Protein AF-A0A2V8QW57-F1 (afdb_monomer_lite)

Foldseek 3Di:
DLVVVLVVVCVVVVADCAAFEDEALGLVSSQVNLVVCVVVVGHDPAYEYEQYDPQQNLCQDLVHDDPVSNVVNVVVVVVLVVVLCVPDDPVVNVVQVVVVVVCPVVVVVVVVLVVVVVVCVVVVHDDDPVNPDVVVVSVVVSNPDDHDDRPDDYHYHHDPPVCPPVTHD

Structure (mmCIF, N/CA/C/O backbone):
data_AF-A0A2V8QW57-F1
#
_entry.id   AF-A0A2V8QW57-F1
#
loop_
_atom_site.group_PDB
_atom_site.id
_atom_site.type_symbol
_atom_site.label_atom_id
_atom_site.label_alt_id
_atom_site.label_comp_id
_atom_site.label_asym_id
_atom_site.label_entity_id
_atom_site.label_seq_id
_atom_site.pdbx_PDB_ins_code
_atom_site.Cartn_x
_atom_site.Cartn_y
_atom_site.Cartn_z
_atom_site.occupancy
_atom_site.B_iso_or_equiv
_atom_site.auth_seq_id
_atom_site.auth_comp_id
_atom_site.auth_asym_id
_atom_site.auth_atom_id
_atom_site.pdbx_PDB_model_num
ATOM 1 N N . MET A 1 1 ? -13.032 1.591 -0.810 1.00 86.69 1 MET A N 1
ATOM 2 C CA . MET A 1 1 ? -12.249 0.366 -0.534 1.00 86.69 1 MET A CA 1
ATOM 3 C C . MET A 1 1 ? -12.214 0.098 0.957 1.00 86.69 1 MET A C 1
ATOM 5 O O . MET A 1 1 ? -12.974 -0.757 1.368 1.00 86.69 1 MET A O 1
ATOM 9 N N . ALA A 1 2 ? -11.467 0.866 1.762 1.00 92.12 2 ALA A N 1
ATOM 10 C CA . ALA A 1 2 ? -11.378 0.655 3.214 1.00 92.12 2 ALA A CA 1
ATOM 11 C C . ALA A 1 2 ? -12.748 0.567 3.910 1.00 92.12 2 ALA A C 1
ATOM 13 O O . ALA A 1 2 ? -13.046 -0.458 4.498 1.00 92.12 2 ALA A O 1
ATOM 14 N N . THR A 1 3 ? -13.626 1.559 3.735 1.00 93.88 3 THR A N 1
ATOM 15 C CA . THR A 1 3 ? -14.985 1.555 4.318 1.00 93.88 3 THR A CA 1
ATOM 16 C C . THR A 1 3 ? -15.806 0.321 3.942 1.00 93.88 3 THR A C 1
ATOM 18 O O . THR A 1 3 ? -16.497 -0.239 4.780 1.00 93.88 3 THR A O 1
ATOM 21 N N . HIS A 1 4 ? -15.705 -0.128 2.687 1.00 93.56 4 HIS A N 1
ATOM 22 C CA . HIS A 1 4 ? -16.400 -1.333 2.238 1.00 93.56 4 HIS A CA 1
ATOM 23 C C . HIS A 1 4 ? -15.823 -2.577 2.920 1.00 93.56 4 HIS A C 1
ATOM 25 O O . HIS A 1 4 ? -16.577 -3.370 3.456 1.00 93.56 4 HIS A O 1
ATOM 31 N N . TYR A 1 5 ? -14.497 -2.704 2.993 1.00 94.44 5 TYR A N 1
ATOM 32 C CA . TYR A 1 5 ? -13.856 -3.823 3.686 1.00 94.44 5 TYR A CA 1
ATOM 33 C C . TYR A 1 5 ? -14.109 -3.823 5.194 1.00 94.44 5 TYR A C 1
ATOM 35 O O . TYR A 1 5 ? -14.240 -4.890 5.773 1.00 94.44 5 TYR A O 1
ATOM 43 N N . ILE A 1 6 ? -14.214 -2.655 5.832 1.00 96.25 6 ILE A N 1
ATOM 44 C CA . ILE A 1 6 ? -14.618 -2.558 7.239 1.00 96.25 6 ILE A CA 1
ATOM 45 C C . ILE A 1 6 ? -16.030 -3.104 7.424 1.00 96.25 6 ILE A C 1
ATOM 47 O O . ILE A 1 6 ? -16.243 -3.830 8.382 1.00 96.25 6 ILE A O 1
ATOM 51 N N . ALA A 1 7 ? -16.974 -2.781 6.533 1.00 96.00 7 ALA A N 1
ATOM 52 C CA . ALA A 1 7 ? -18.332 -3.318 6.621 1.00 96.00 7 ALA A CA 1
ATOM 53 C C . ALA A 1 7 ? -18.321 -4.854 6.570 1.00 96.00 7 ALA A C 1
ATOM 55 O O . ALA A 1 7 ? -18.799 -5.489 7.500 1.00 96.00 7 ALA A O 1
ATOM 56 N N . GLU A 1 8 ? -17.643 -5.437 5.576 1.00 96.00 8 GLU A N 1
ATOM 57 C CA . GLU A 1 8 ? -17.521 -6.898 5.441 1.00 96.00 8 GLU A CA 1
ATOM 58 C C . GLU A 1 8 ? -16.836 -7.551 6.657 1.00 96.00 8 GLU A C 1
ATOM 60 O O . GLU A 1 8 ? -17.242 -8.613 7.120 1.00 96.00 8 GLU A O 1
ATOM 65 N N . VAL A 1 9 ? -15.787 -6.921 7.201 1.00 95.44 9 VAL A N 1
ATOM 66 C CA . VAL A 1 9 ? -15.110 -7.416 8.411 1.00 95.44 9 VAL A CA 1
ATOM 67 C C . VAL A 1 9 ? -16.043 -7.346 9.616 1.00 95.44 9 VAL A C 1
ATOM 69 O O . VAL A 1 9 ? -16.066 -8.280 10.411 1.00 95.44 9 VAL A O 1
ATOM 72 N N . ARG A 1 10 ? -16.823 -6.270 9.750 1.00 95.50 10 ARG A N 1
ATOM 73 C CA . ARG A 1 10 ? -17.731 -6.056 10.883 1.00 95.50 10 ARG A CA 1
ATOM 74 C C . ARG A 1 10 ? -18.970 -6.936 10.852 1.00 95.50 10 ARG A C 1
ATOM 76 O O . ARG A 1 10 ? -19.498 -7.239 11.917 1.00 95.50 10 ARG A O 1
ATOM 83 N N . ASP A 1 11 ? -19.379 -7.398 9.677 1.00 96.81 11 ASP A N 1
ATOM 84 C CA . ASP A 1 11 ? -20.431 -8.408 9.550 1.00 96.81 11 ASP A CA 1
ATOM 85 C C . ASP A 1 11 ? -20.013 -9.749 10.184 1.00 96.81 11 ASP A C 1
ATOM 87 O O . ASP A 1 11 ? -20.859 -10.494 10.676 1.00 96.81 11 ASP A O 1
ATOM 91 N N . LEU A 1 12 ? -18.708 -10.046 10.219 1.00 95.88 12 LEU A N 1
ATOM 92 C CA . LEU A 1 12 ? -18.151 -11.259 10.833 1.00 95.88 12 LEU A CA 1
ATOM 93 C C . LEU A 1 12 ? -17.635 -11.028 12.260 1.00 95.88 12 LEU A C 1
ATOM 95 O O . LEU A 1 12 ? -17.794 -11.887 13.125 1.00 95.88 12 LEU A O 1
ATOM 99 N N . GLN A 1 13 ? -17.007 -9.880 12.504 1.00 95.69 13 GLN A N 1
ATOM 100 C CA . GLN A 1 13 ? -16.456 -9.471 13.791 1.00 95.69 13 GLN A CA 1
ATOM 101 C C . GLN A 1 13 ? -16.907 -8.031 14.095 1.00 95.69 13 GLN A C 1
ATOM 103 O O . GLN A 1 13 ? -16.222 -7.084 13.709 1.00 95.69 13 GLN A O 1
ATOM 108 N N . PRO A 1 14 ? -18.049 -7.844 14.783 1.00 95.19 14 PRO A N 1
ATOM 109 C CA . PRO A 1 14 ? -18.642 -6.518 14.992 1.00 95.19 14 PRO A CA 1
ATOM 110 C C . PRO A 1 14 ? -17.794 -5.548 15.823 1.00 95.19 14 PRO A C 1
ATOM 112 O O . PRO A 1 14 ? -17.885 -4.329 15.615 1.00 95.19 14 PRO A O 1
ATOM 115 N N . GLU A 1 15 ? -16.990 -6.088 16.748 1.00 95.81 15 GLU A N 1
ATOM 116 C CA . GLU A 1 15 ? -16.154 -5.346 17.696 1.00 95.81 15 GLU A CA 1
ATOM 117 C C . GLU A 1 15 ? -14.695 -5.828 17.709 1.00 95.81 15 GLU A C 1
ATOM 119 O O . GLU A 1 15 ? -14.384 -6.979 17.392 1.00 95.81 15 GLU A O 1
ATOM 124 N N . GLY A 1 16 ? -13.785 -4.918 18.063 1.00 92.25 16 GLY A N 1
ATOM 125 C CA . GLY A 1 16 ? -12.351 -5.194 18.162 1.00 92.25 16 GLY A CA 1
ATOM 126 C C . GLY A 1 16 ? -11.955 -6.124 19.328 1.00 92.25 16 GLY A C 1
ATOM 127 O O . GLY A 1 16 ? -12.812 -6.612 20.061 1.00 92.25 16 GLY A O 1
ATOM 128 N N . PRO A 1 17 ? -10.645 -6.365 19.519 1.00 95.69 17 PRO A N 1
ATOM 129 C CA . PRO A 1 17 ? -9.535 -5.778 18.773 1.00 95.69 17 PRO A CA 1
ATOM 130 C C . PRO A 1 17 ? -9.401 -6.345 17.353 1.00 95.69 17 PRO A C 1
ATOM 132 O O . PRO A 1 17 ? -9.430 -7.556 17.135 1.00 95.69 17 PRO A O 1
ATOM 135 N N . TYR A 1 18 ? -9.208 -5.462 16.373 1.00 96.75 18 TYR A N 1
ATOM 136 C CA . TYR A 1 18 ? -8.969 -5.858 14.985 1.00 96.75 18 TYR A CA 1
ATOM 137 C C . TYR A 1 18 ? -7.482 -6.111 14.732 1.00 96.75 18 TYR A C 1
ATOM 139 O O . TYR A 1 18 ? -6.631 -5.279 15.059 1.00 96.75 18 TYR A O 1
ATOM 147 N N . LEU A 1 19 ? -7.173 -7.241 14.097 1.00 96.12 19 LEU A N 1
ATOM 148 C CA . LEU A 1 19 ? -5.841 -7.560 13.588 1.00 96.12 19 LEU A CA 1
ATOM 149 C C . LEU A 1 19 ? -5.878 -7.433 12.067 1.00 96.12 19 LEU A C 1
ATOM 151 O O . LEU A 1 19 ? -6.444 -8.276 11.374 1.00 96.12 19 LEU A O 1
ATOM 155 N N . ILE A 1 20 ? -5.306 -6.356 11.543 1.00 95.81 20 ILE A N 1
ATOM 156 C CA . ILE A 1 20 ? -5.372 -6.030 10.121 1.00 95.81 20 ILE A CA 1
ATOM 157 C C . ILE A 1 20 ? -3.980 -5.852 9.542 1.00 95.81 20 ILE A C 1
ATOM 159 O O . ILE A 1 20 ? -3.035 -5.415 10.195 1.00 95.81 20 ILE A O 1
ATOM 163 N N . GLY A 1 21 ? -3.841 -6.196 8.272 1.00 94.81 21 GLY A N 1
ATOM 164 C CA . GLY A 1 21 ? -2.574 -6.062 7.589 1.00 94.81 21 GLY A CA 1
ATOM 165 C C . GLY A 1 21 ? -2.733 -6.102 6.089 1.00 94.81 21 GLY A C 1
ATOM 166 O O . GLY A 1 21 ? -3.778 -6.468 5.550 1.00 94.81 21 GLY A O 1
ATOM 167 N N . GLY A 1 22 ? -1.678 -5.699 5.400 1.00 92.44 22 GLY A N 1
ATOM 168 C CA . GLY A 1 22 ? -1.690 -5.680 3.952 1.00 92.44 22 GLY A CA 1
ATOM 169 C C . GLY A 1 22 ? -0.300 -5.590 3.362 1.00 92.44 22 GLY A C 1
ATOM 170 O O . GLY A 1 22 ? 0.628 -5.045 3.960 1.00 92.44 22 GLY A O 1
ATOM 171 N N . ARG A 1 23 ? -0.177 -6.130 2.148 1.00 90.50 23 ARG A N 1
ATOM 172 C CA . ARG A 1 23 ? 1.049 -6.081 1.359 1.00 90.50 23 ARG A CA 1
ATOM 173 C C . ARG A 1 23 ? 0.963 -5.020 0.274 1.00 90.50 23 ARG A C 1
ATOM 175 O O . ARG A 1 23 ? -0.066 -4.914 -0.397 1.00 90.50 23 ARG A O 1
ATOM 182 N N . SER A 1 24 ? 2.052 -4.286 0.044 1.00 86.44 24 SER A N 1
ATOM 183 C CA . SER A 1 24 ? 2.155 -3.314 -1.053 1.00 86.44 24 SER A CA 1
ATOM 184 C C . SER A 1 24 ? 0.995 -2.298 -1.026 1.00 86.44 24 SER A C 1
ATOM 186 O O . SER A 1 24 ? 0.782 -1.648 -0.007 1.00 86.44 24 SER A O 1
ATOM 188 N N . SER A 1 25 ? 0.188 -2.163 -2.088 1.00 85.06 25 SER A N 1
ATOM 189 C CA . SER A 1 25 ? -1.000 -1.289 -2.077 1.00 85.06 25 SER A CA 1
ATOM 190 C C . SER A 1 25 ? -2.056 -1.699 -1.045 1.00 85.06 25 SER A C 1
ATOM 192 O O . SER A 1 25 ? -2.794 -0.850 -0.550 1.00 85.06 25 SER A O 1
ATOM 194 N N . GLY A 1 26 ? -2.133 -2.991 -0.714 1.00 88.81 26 GLY A N 1
ATOM 195 C CA . GLY A 1 26 ? -3.031 -3.499 0.320 1.00 88.81 26 GLY A CA 1
ATOM 196 C C . GLY A 1 26 ? -2.681 -2.965 1.707 1.00 88.81 26 GLY A C 1
ATOM 197 O O . GLY A 1 26 ? -3.584 -2.730 2.500 1.00 88.81 26 GLY A O 1
ATOM 198 N N . GLY A 1 27 ? -1.404 -2.687 1.984 1.00 91.75 27 GLY A N 1
ATOM 199 C CA . GLY A 1 27 ? -0.995 -2.096 3.259 1.00 91.75 27 GLY A CA 1
ATOM 200 C C . GLY A 1 27 ? -1.503 -0.668 3.438 1.00 91.75 27 GLY A C 1
ATOM 201 O O . GLY A 1 27 ? -1.923 -0.301 4.527 1.00 91.75 27 GLY A O 1
ATOM 202 N N . THR A 1 28 ? -1.577 0.128 2.364 1.00 91.38 28 THR A N 1
ATOM 203 C CA . THR A 1 28 ? -2.207 1.457 2.440 1.00 91.38 28 THR A CA 1
ATOM 204 C C . THR A 1 28 ? -3.709 1.365 2.710 1.00 91.38 28 THR A C 1
ATOM 206 O O . THR A 1 28 ? -4.254 2.194 3.432 1.00 91.38 28 THR A O 1
ATOM 209 N N . ILE A 1 29 ? -4.379 0.349 2.157 1.00 91.69 29 ILE A N 1
ATOM 210 C CA . ILE A 1 29 ? -5.796 0.100 2.440 1.00 91.69 29 ILE A CA 1
ATOM 211 C C . ILE A 1 29 ? -5.974 -0.325 3.902 1.00 91.69 29 ILE A C 1
ATOM 213 O O . ILE A 1 29 ? -6.833 0.232 4.574 1.00 91.69 29 ILE A O 1
ATOM 217 N N . ALA A 1 30 ? -5.141 -1.242 4.405 1.00 94.50 30 ALA A N 1
ATOM 218 C CA . ALA A 1 30 ? -5.153 -1.666 5.806 1.00 94.50 30 ALA A CA 1
ATOM 219 C C . ALA A 1 30 ? -4.877 -0.498 6.767 1.00 94.50 30 ALA A C 1
ATOM 221 O O . ALA A 1 30 ? -5.533 -0.382 7.795 1.00 94.50 30 ALA A O 1
ATOM 222 N N . PHE A 1 31 ? -3.970 0.412 6.406 1.00 94.38 31 PHE A N 1
ATOM 223 C CA . PHE A 1 31 ? -3.718 1.631 7.171 1.00 94.38 31 PHE A CA 1
ATOM 224 C C . PHE A 1 31 ? -4.961 2.529 7.253 1.00 94.38 31 PHE A C 1
ATOM 226 O O . PHE A 1 31 ? -5.350 2.939 8.340 1.00 94.38 31 PHE A O 1
ATOM 233 N N . GLU A 1 32 ? -5.627 2.799 6.126 1.00 94.38 32 GLU A N 1
ATOM 234 C CA . GLU A 1 32 ? -6.871 3.584 6.137 1.00 94.38 32 GLU A CA 1
ATOM 235 C C . GLU A 1 32 ? -7.993 2.865 6.905 1.00 94.38 32 GLU A C 1
ATOM 237 O O . GLU A 1 32 ? -8.785 3.515 7.584 1.00 94.38 32 GLU A O 1
ATOM 242 N N . MET A 1 33 ? -8.045 1.529 6.857 1.00 95.94 33 MET A N 1
ATOM 243 C CA . MET A 1 33 ? -8.969 0.760 7.693 1.00 95.94 33 MET A CA 1
ATOM 244 C C . MET A 1 33 ? -8.689 0.973 9.182 1.00 95.94 33 MET A C 1
ATOM 246 O O . MET A 1 33 ? -9.627 1.214 9.936 1.00 95.94 33 MET A O 1
ATOM 250 N N . ALA A 1 34 ? -7.418 0.952 9.591 1.00 96.56 34 ALA A N 1
ATOM 251 C CA . ALA A 1 34 ? -7.011 1.219 10.968 1.00 96.56 34 ALA A CA 1
ATOM 252 C C . ALA A 1 34 ? -7.442 2.620 11.426 1.00 96.56 34 ALA A C 1
ATOM 254 O O . ALA A 1 34 ? -8.035 2.757 12.494 1.00 96.56 34 ALA A O 1
ATOM 255 N N . CYS A 1 35 ? -7.217 3.645 10.594 1.00 95.44 35 CYS A N 1
ATOM 256 C CA . CYS A 1 35 ? -7.657 5.014 10.868 1.00 95.44 35 CYS A CA 1
A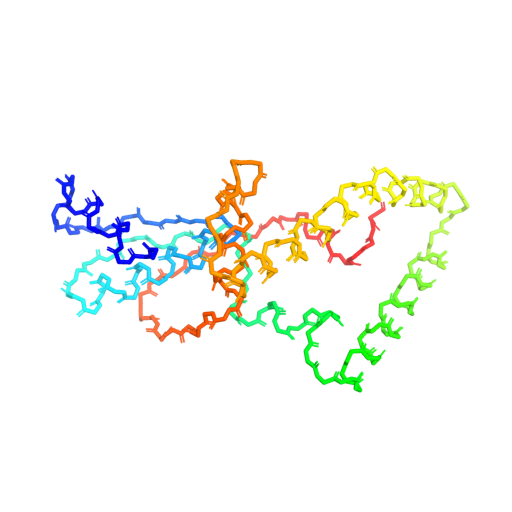TOM 257 C C . CYS A 1 35 ? -9.171 5.097 11.085 1.00 95.44 35 CYS A C 1
ATOM 259 O O . CYS A 1 35 ? -9.617 5.664 12.080 1.00 95.44 35 CYS A O 1
ATOM 261 N N . GLN A 1 36 ? -9.963 4.522 10.175 1.00 96.00 36 GLN A N 1
ATOM 262 C CA . GLN A 1 36 ? -11.425 4.568 10.260 1.00 96.00 36 GLN A CA 1
ATOM 263 C C . GLN A 1 36 ? -11.965 3.783 11.463 1.00 96.00 36 GLN A C 1
ATOM 265 O O . GLN A 1 36 ? -12.876 4.260 12.135 1.00 96.00 36 GLN A O 1
ATOM 270 N N . LEU A 1 37 ? -11.397 2.610 11.764 1.00 95.75 37 LEU A N 1
ATOM 271 C CA . LEU A 1 37 ? -11.774 1.809 12.931 1.00 95.75 37 LEU A CA 1
ATOM 272 C C . LEU A 1 37 ? -11.466 2.553 14.235 1.00 95.75 37 LEU A C 1
ATOM 274 O O . LEU A 1 37 ? -12.351 2.695 15.077 1.00 95.75 37 LEU A O 1
ATOM 278 N N . SER A 1 38 ? -10.261 3.109 14.376 1.00 94.94 38 SER A N 1
ATOM 279 C CA . SER A 1 38 ? -9.901 3.889 15.564 1.00 94.94 38 SER A CA 1
ATOM 280 C C . SER A 1 38 ? -10.726 5.169 15.704 1.00 94.94 38 SER A C 1
ATOM 282 O O . SER A 1 38 ? -11.142 5.499 16.812 1.00 94.94 38 SER A O 1
ATOM 284 N N . ALA A 1 39 ? -11.043 5.859 14.603 1.00 94.44 39 ALA A N 1
ATOM 285 C CA . ALA A 1 39 ? -11.949 7.011 14.624 1.00 94.44 39 ALA A CA 1
ATOM 286 C C . ALA A 1 39 ? -13.381 6.633 15.049 1.00 94.44 39 ALA A C 1
ATOM 288 O O . ALA A 1 39 ? -14.083 7.447 15.641 1.00 94.44 39 ALA A O 1
ATOM 289 N N . ALA A 1 40 ? -13.799 5.392 14.788 1.00 93.88 40 ALA A N 1
ATOM 290 C CA . ALA A 1 40 ? -15.067 4.827 15.245 1.00 93.88 40 ALA A CA 1
ATOM 291 C C . ALA A 1 40 ? -15.006 4.252 16.678 1.00 93.88 40 ALA A C 1
ATOM 293 O O . ALA A 1 40 ? -15.923 3.541 17.090 1.00 93.88 40 ALA A O 1
ATOM 294 N N . GLY A 1 41 ? -13.933 4.522 17.430 1.00 94.31 41 GLY A N 1
ATOM 295 C CA . GLY A 1 41 ? -13.758 4.058 18.809 1.00 94.31 41 GLY A CA 1
ATOM 296 C C . GLY A 1 41 ? -13.417 2.573 18.939 1.00 94.31 41 GLY A C 1
ATOM 297 O O . GLY A 1 41 ? -13.498 2.026 20.033 1.00 94.31 41 GLY A O 1
ATOM 298 N N . GLN A 1 42 ? -13.055 1.907 17.842 1.00 95.81 42 GLN A N 1
ATOM 299 C CA . GLN A 1 42 ? -12.691 0.497 17.854 1.00 95.81 42 GLN A CA 1
ATOM 300 C C . GLN A 1 42 ? -11.198 0.297 18.122 1.00 95.81 42 GLN A C 1
ATOM 302 O O . GLN A 1 42 ? -10.346 1.027 17.604 1.00 95.81 42 GLN A O 1
ATOM 307 N N . GLU A 1 43 ? -10.874 -0.750 18.878 1.00 95.56 43 GLU A N 1
ATOM 308 C CA . GLU A 1 43 ? -9.492 -1.144 19.131 1.00 95.56 43 GLU A CA 1
ATOM 309 C C . GLU A 1 43 ? -8.888 -1.860 17.914 1.00 95.56 43 GLU A C 1
ATOM 311 O O . GLU A 1 43 ? -9.490 -2.765 17.335 1.00 95.56 43 GLU A O 1
ATOM 316 N N . VAL A 1 44 ? -7.668 -1.479 17.536 1.00 97.00 44 VAL A N 1
ATOM 317 C CA . VAL A 1 44 ? -6.866 -2.170 16.519 1.00 97.00 44 VAL A CA 1
ATOM 318 C C . VAL A 1 44 ? -5.647 -2.748 17.228 1.00 97.00 44 VAL A C 1
ATOM 320 O O . VAL A 1 44 ? -4.701 -2.025 17.534 1.00 97.00 44 VAL A O 1
ATOM 323 N N . GLY A 1 45 ? -5.688 -4.050 17.513 1.00 95.06 45 GLY A N 1
ATOM 324 C CA . GLY A 1 45 ? -4.636 -4.741 18.263 1.00 95.06 45 GLY A CA 1
ATOM 325 C C . GLY A 1 45 ? -3.348 -4.933 17.458 1.00 95.06 45 GLY A C 1
ATOM 326 O O . GLY A 1 45 ? -2.263 -5.013 18.030 1.00 95.06 45 GLY A O 1
ATOM 327 N N . LEU A 1 46 ? -3.446 -4.980 16.125 1.00 96.19 46 LEU A N 1
ATOM 328 C CA . LEU A 1 46 ? -2.290 -5.060 15.236 1.00 96.19 46 LEU A CA 1
ATOM 329 C C . LEU A 1 46 ? -2.596 -4.426 13.882 1.00 96.19 46 LEU A C 1
ATOM 331 O O . LEU A 1 46 ? -3.564 -4.800 13.220 1.00 96.19 46 LEU A O 1
ATOM 335 N N . LEU A 1 47 ? -1.698 -3.548 13.437 1.00 97.19 47 LEU A N 1
ATOM 336 C CA . LEU A 1 47 ? -1.596 -3.118 12.048 1.00 97.19 47 LEU A CA 1
ATOM 337 C C . LEU A 1 47 ? -0.251 -3.574 11.465 1.00 97.19 47 LEU A C 1
ATOM 339 O O . LEU A 1 47 ? 0.794 -3.011 11.793 1.00 97.19 47 LEU A O 1
ATOM 343 N N . ALA A 1 48 ? -0.275 -4.578 10.585 1.00 96.44 48 ALA A N 1
ATOM 344 C CA . ALA A 1 48 ? 0.916 -5.126 9.931 1.00 96.44 48 ALA A CA 1
ATOM 345 C C . ALA A 1 48 ? 1.061 -4.628 8.481 1.00 96.44 48 ALA A C 1
ATOM 347 O O . ALA A 1 48 ? 0.260 -4.953 7.599 1.00 96.44 48 ALA A O 1
ATOM 348 N N . LEU A 1 49 ? 2.120 -3.867 8.210 1.00 94.81 49 LEU A N 1
ATOM 349 C CA . LEU A 1 49 ? 2.456 -3.360 6.882 1.00 94.81 49 LEU A CA 1
ATOM 350 C C . LEU A 1 49 ? 3.587 -4.190 6.278 1.00 94.81 49 LEU A C 1
ATOM 352 O O . LEU A 1 49 ? 4.718 -4.147 6.752 1.00 94.81 49 LEU A O 1
ATOM 356 N N . LEU A 1 50 ? 3.285 -4.935 5.216 1.00 92.31 50 LEU A N 1
ATOM 357 C CA . LEU A 1 50 ? 4.230 -5.840 4.559 1.00 92.31 50 LEU A CA 1
ATOM 358 C C . LEU A 1 50 ? 4.742 -5.194 3.269 1.00 92.31 50 LEU A C 1
ATOM 360 O O . LEU A 1 50 ? 3.984 -5.063 2.306 1.00 92.31 50 LEU A O 1
ATOM 364 N N . ASP A 1 51 ? 6.002 -4.762 3.241 1.00 87.56 51 ASP A N 1
ATOM 365 C CA . ASP A 1 51 ? 6.641 -4.138 2.069 1.00 87.56 51 ASP A CA 1
ATOM 366 C C . ASP A 1 51 ? 5.744 -3.057 1.425 1.00 87.56 51 ASP A C 1
ATOM 368 O O . ASP A 1 51 ? 5.459 -3.024 0.224 1.00 87.56 51 ASP A O 1
ATOM 372 N N . THR A 1 52 ? 5.150 -2.239 2.295 1.00 85.94 52 THR A N 1
ATOM 373 C CA . THR A 1 52 ? 4.141 -1.247 1.927 1.00 85.94 52 THR A CA 1
ATOM 374 C C . THR A 1 52 ? 4.821 0.072 1.623 1.00 85.94 52 THR A C 1
ATOM 376 O O . THR A 1 52 ? 5.611 0.579 2.416 1.00 85.94 52 THR A O 1
ATOM 379 N N . TYR A 1 53 ? 4.487 0.658 0.476 1.00 79.12 53 TYR A N 1
ATOM 380 C CA . TYR A 1 53 ? 5.038 1.950 0.104 1.00 79.12 53 TYR A CA 1
ATOM 381 C C . TYR A 1 53 ? 4.554 3.046 1.062 1.00 79.12 53 TYR A C 1
ATOM 383 O O . TYR A 1 53 ? 3.353 3.107 1.349 1.00 79.12 53 TYR A O 1
ATOM 391 N N . PRO A 1 54 ? 5.438 3.963 1.499 1.00 73.12 54 PRO A N 1
ATOM 392 C CA . PRO A 1 54 ? 5.009 5.115 2.271 1.00 73.12 54 PRO A CA 1
ATOM 393 C C . PRO A 1 54 ? 4.026 5.954 1.455 1.00 73.12 54 PRO A C 1
ATOM 395 O O . PRO A 1 54 ? 4.110 6.053 0.222 1.00 73.12 54 PRO A O 1
ATOM 398 N N . ALA A 1 55 ? 3.079 6.575 2.148 1.00 68.00 55 ALA A N 1
ATOM 399 C CA . ALA A 1 55 ? 2.094 7.426 1.511 1.00 68.00 55 ALA A CA 1
ATOM 400 C C . ALA A 1 55 ? 2.781 8.541 0.699 1.00 68.00 55 ALA A C 1
ATOM 402 O O . ALA A 1 55 ? 3.722 9.189 1.149 1.00 68.00 55 ALA A O 1
ATOM 403 N N . GLY A 1 56 ? 2.347 8.729 -0.550 1.00 64.31 56 GLY A N 1
ATOM 404 C CA . GLY A 1 56 ? 2.991 9.659 -1.481 1.00 64.31 56 GLY A CA 1
ATOM 405 C C . GLY A 1 56 ? 4.189 9.099 -2.261 1.00 64.31 56 GLY A C 1
ATOM 406 O O . GLY A 1 56 ? 4.635 9.770 -3.193 1.00 64.31 56 GLY A O 1
ATOM 407 N N . TYR A 1 57 ? 4.650 7.864 -2.012 1.00 70.62 57 TYR A N 1
ATOM 408 C CA . TYR A 1 57 ? 5.704 7.203 -2.807 1.00 70.62 57 TYR A CA 1
ATOM 409 C C . TYR A 1 57 ? 5.441 7.284 -4.318 1.00 70.62 57 TYR A C 1
ATOM 411 O O . TYR A 1 57 ? 6.315 7.632 -5.113 1.00 70.62 57 TYR A O 1
ATOM 419 N N . PHE A 1 58 ? 4.194 7.063 -4.738 1.00 68.31 58 PHE A N 1
ATOM 420 C CA . PHE A 1 58 ? 3.826 7.128 -6.151 1.00 68.31 58 PHE A CA 1
ATOM 421 C C . PHE A 1 58 ? 3.967 8.533 -6.771 1.00 68.31 58 PHE A C 1
ATOM 423 O O . PHE A 1 58 ? 4.158 8.650 -7.989 1.00 68.31 58 PHE A O 1
ATOM 430 N N . LYS A 1 59 ? 3.931 9.602 -5.963 1.00 67.25 59 LYS A N 1
ATOM 431 C CA . LYS A 1 59 ? 4.195 10.988 -6.398 1.00 67.25 59 LYS A CA 1
ATOM 432 C C . LYS A 1 59 ? 5.690 11.232 -6.648 1.00 67.25 59 LYS A C 1
ATOM 434 O O . LYS A 1 59 ? 6.040 12.139 -7.408 1.00 67.25 59 LYS A O 1
ATOM 439 N N . LEU A 1 60 ? 6.567 10.399 -6.083 1.00 66.50 60 LEU A N 1
ATOM 440 C CA . LEU A 1 60 ? 8.024 10.461 -6.252 1.00 66.50 60 LEU A CA 1
ATOM 441 C C . LEU A 1 60 ? 8.528 9.707 -7.493 1.00 66.50 60 LEU A C 1
ATOM 443 O O . LEU A 1 60 ? 9.669 9.899 -7.910 1.00 66.50 60 LEU A O 1
ATOM 447 N N . LEU A 1 61 ? 7.681 8.898 -8.138 1.00 69.06 61 LEU A N 1
ATOM 448 C CA . LEU A 1 61 ? 8.067 8.151 -9.336 1.00 69.06 61 LEU A CA 1
ATOM 449 C C . LEU A 1 61 ? 8.437 9.082 -10.516 1.00 69.06 61 LEU A C 1
ATOM 451 O O . LEU A 1 61 ? 7.850 10.158 -10.671 1.00 69.06 61 LEU A O 1
ATOM 455 N N . PRO A 1 62 ? 9.347 8.664 -11.425 1.00 60.88 62 PRO A N 1
ATOM 456 C CA . PRO A 1 62 ? 9.812 9.495 -12.548 1.00 60.88 62 PRO A CA 1
ATOM 457 C C . PRO A 1 62 ? 8.714 9.927 -13.532 1.00 60.88 62 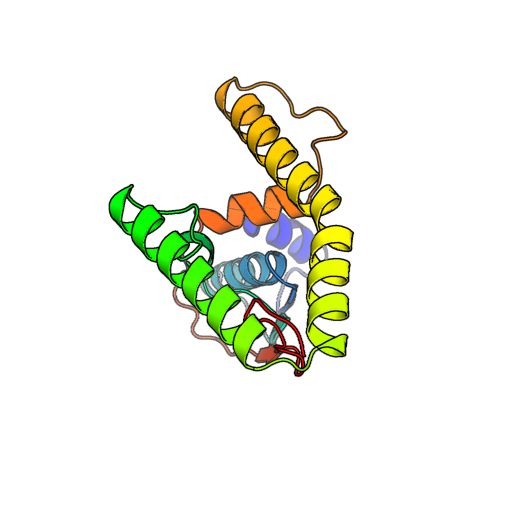PRO A C 1
ATOM 459 O O . PRO A 1 62 ? 8.889 10.867 -14.302 1.00 60.88 62 PRO A O 1
ATOM 462 N N . GLY A 1 63 ? 7.581 9.219 -13.542 1.00 65.56 63 GLY A N 1
ATOM 463 C CA . GLY A 1 63 ? 6.428 9.539 -14.386 1.00 65.56 63 GLY A CA 1
ATOM 464 C C . GLY A 1 63 ? 5.462 10.570 -13.794 1.00 65.56 63 GLY A C 1
ATOM 465 O O . GLY A 1 63 ? 4.517 10.942 -14.485 1.00 65.56 63 GLY A O 1
ATOM 466 N N . SER A 1 64 ? 5.679 10.997 -12.551 1.00 65.06 64 SER A N 1
ATOM 467 C CA . SER A 1 64 ? 4.797 11.882 -11.781 1.00 65.06 64 SER A CA 1
ATOM 468 C C . SER A 1 64 ? 5.412 13.287 -11.657 1.00 65.06 64 SER A C 1
ATOM 470 O O . SER A 1 64 ? 6.634 13.422 -11.708 1.00 65.06 64 SER A O 1
ATOM 472 N N . GLY A 1 65 ? 4.587 14.323 -11.473 1.00 71.56 65 GLY A N 1
ATOM 473 C CA . GLY A 1 65 ? 5.040 15.711 -11.281 1.00 71.56 65 GLY A CA 1
ATOM 474 C C . GLY A 1 65 ? 5.126 16.557 -12.560 1.00 71.56 65 GLY A C 1
ATOM 475 O O . GLY A 1 65 ? 4.692 16.136 -13.637 1.00 71.56 65 GLY A O 1
ATOM 476 N N . THR A 1 66 ? 5.669 17.770 -12.431 1.00 81.25 66 THR A N 1
ATOM 477 C CA . THR A 1 66 ? 5.824 18.734 -13.538 1.00 81.25 66 THR A CA 1
ATOM 478 C C . THR A 1 66 ? 6.832 18.247 -14.583 1.00 81.25 66 THR A C 1
ATOM 480 O O . THR A 1 66 ? 7.620 17.333 -14.335 1.00 81.25 66 THR A O 1
ATOM 483 N N . LEU A 1 67 ? 6.837 18.854 -15.775 1.00 82.38 67 LEU A N 1
ATOM 484 C CA . LEU A 1 67 ? 7.742 18.452 -16.860 1.00 82.38 67 LEU A CA 1
ATOM 485 C C . LEU A 1 67 ? 9.225 18.511 -16.436 1.00 82.38 67 LEU A C 1
ATOM 487 O O . LEU A 1 67 ? 9.971 17.570 -16.703 1.00 82.38 67 LEU A O 1
ATOM 491 N N . GLY A 1 68 ? 9.616 19.554 -15.693 1.00 83.00 68 GLY A N 1
ATOM 492 C CA . GLY A 1 68 ? 10.965 19.695 -15.134 1.00 83.00 68 GLY A CA 1
ATOM 493 C C . GLY A 1 68 ? 11.298 18.634 -14.079 1.00 83.00 68 GLY A C 1
ATOM 494 O O . GLY A 1 68 ? 12.359 18.013 -14.141 1.00 83.00 68 GLY A O 1
ATOM 495 N N . GLN A 1 69 ? 10.365 18.337 -13.163 1.00 79.31 69 GLN A N 1
ATOM 496 C CA . GLN A 1 69 ? 10.535 17.265 -12.169 1.00 79.31 69 GLN A CA 1
ATOM 497 C C . GLN A 1 69 ? 10.700 15.894 -12.838 1.00 79.31 69 GLN A C 1
ATOM 499 O O . GLN A 1 69 ? 11.538 15.091 -12.425 1.00 79.31 69 GLN A O 1
ATOM 504 N N . ARG A 1 70 ? 9.936 15.633 -13.904 1.00 81.25 70 ARG A N 1
ATOM 505 C CA . ARG A 1 70 ? 10.048 14.405 -14.699 1.00 81.25 70 ARG A CA 1
ATOM 506 C C . ARG A 1 70 ? 11.418 14.314 -15.369 1.00 81.25 70 ARG A C 1
ATOM 508 O O . ARG A 1 70 ? 12.081 13.292 -15.215 1.00 81.25 70 ARG A O 1
ATOM 515 N N . ALA A 1 71 ? 11.862 15.365 -16.059 1.00 83.31 71 ALA A N 1
ATOM 516 C CA . ALA A 1 71 ? 13.164 15.388 -16.728 1.00 83.31 71 ALA A CA 1
ATOM 517 C C . ALA A 1 71 ? 14.319 15.108 -15.749 1.00 83.31 71 ALA A C 1
ATOM 519 O O . ALA A 1 71 ? 15.120 14.205 -15.990 1.00 83.31 71 ALA A O 1
ATOM 520 N N . SER A 1 72 ? 14.334 15.789 -14.598 1.00 82.75 72 SER A N 1
ATOM 521 C CA . SER A 1 72 ? 15.332 15.583 -13.538 1.00 82.75 72 SER A CA 1
ATOM 522 C C . SER A 1 72 ? 15.357 14.134 -13.023 1.00 82.75 72 SER A C 1
ATOM 524 O O . SER A 1 72 ? 16.419 13.514 -12.941 1.00 82.75 72 SER A O 1
ATOM 526 N N . ARG A 1 73 ? 14.189 13.534 -12.753 1.00 81.62 73 ARG A N 1
ATOM 527 C CA . ARG A 1 73 ? 14.097 12.139 -12.281 1.00 81.62 73 ARG A CA 1
ATOM 528 C C . ARG A 1 73 ? 14.539 11.125 -13.336 1.00 81.62 73 ARG A C 1
ATOM 530 O O . ARG A 1 73 ? 15.148 10.115 -12.989 1.00 81.62 73 ARG A O 1
ATOM 537 N N . TYR A 1 74 ? 14.248 11.371 -14.615 1.00 80.75 74 TYR A N 1
ATOM 538 C CA . TYR A 1 74 ? 14.735 10.524 -15.708 1.00 80.75 74 TYR A CA 1
ATOM 539 C C . TYR A 1 74 ? 16.252 10.634 -15.889 1.00 80.75 74 TYR A C 1
ATOM 541 O O . TYR A 1 74 ? 16.898 9.604 -16.082 1.00 80.75 74 TYR A O 1
ATOM 549 N N . ALA A 1 75 ? 16.823 11.836 -15.768 1.00 84.06 75 ALA A N 1
ATOM 550 C CA . ALA A 1 75 ? 18.269 12.035 -15.797 1.00 84.06 75 ALA A CA 1
ATOM 551 C C . ALA A 1 75 ? 18.959 11.278 -14.650 1.00 84.06 75 ALA A C 1
ATOM 553 O O . ALA A 1 75 ? 19.872 10.495 -14.909 1.00 84.06 75 ALA A O 1
ATOM 554 N N . LYS A 1 76 ? 18.449 11.406 -13.414 1.00 81.69 76 LYS A N 1
ATOM 555 C CA . LYS A 1 76 ? 18.950 10.658 -12.246 1.00 81.69 76 LYS A CA 1
ATOM 556 C C . LYS A 1 76 ? 18.853 9.144 -12.444 1.00 81.69 76 LYS A C 1
ATOM 558 O O . LYS A 1 76 ? 19.778 8.408 -12.132 1.00 81.69 76 LYS A O 1
ATOM 563 N N . LYS A 1 77 ? 17.751 8.661 -13.023 1.00 80.88 77 LYS A N 1
ATOM 564 C CA . LYS A 1 77 ? 17.598 7.238 -13.348 1.00 80.88 77 LYS A CA 1
ATOM 565 C C . LYS A 1 77 ? 18.656 6.754 -14.345 1.00 80.88 77 LYS A C 1
ATOM 567 O O . LYS A 1 77 ? 19.157 5.641 -14.216 1.00 80.88 77 LYS A O 1
ATOM 572 N N . LEU A 1 78 ? 18.970 7.561 -15.358 1.00 82.31 78 LEU A N 1
ATOM 573 C CA . LEU A 1 78 ? 19.973 7.204 -16.357 1.00 82.31 78 LEU A CA 1
ATOM 574 C C . LEU A 1 78 ? 21.388 7.218 -15.765 1.00 82.31 78 LEU A C 1
ATOM 576 O O . LEU A 1 78 ? 22.165 6.313 -16.068 1.00 82.31 78 LEU A O 1
ATOM 580 N N . SER A 1 79 ? 21.707 8.193 -14.906 1.00 82.38 79 SER A N 1
ATOM 581 C CA . SER A 1 79 ? 22.994 8.229 -14.205 1.00 82.38 79 SER A CA 1
ATOM 582 C C . SER A 1 79 ? 23.157 7.030 -13.272 1.00 82.38 79 SER A C 1
ATOM 584 O O . SER A 1 79 ? 24.170 6.353 -13.373 1.00 82.38 79 SER A O 1
ATOM 586 N N . SER A 1 80 ? 22.133 6.667 -12.489 1.00 77.12 80 SER A N 1
ATOM 587 C CA . SER A 1 80 ? 22.174 5.465 -11.641 1.00 77.12 80 SER A CA 1
ATOM 588 C C . SER A 1 80 ? 22.435 4.193 -12.451 1.00 77.12 80 SER A C 1
ATOM 590 O O . SER A 1 80 ? 23.338 3.434 -12.126 1.00 77.12 80 SER A O 1
ATOM 592 N N . HIS A 1 81 ? 21.742 3.998 -13.580 1.00 77.19 81 HIS A N 1
ATOM 593 C CA . HIS A 1 81 ? 22.009 2.851 -14.458 1.00 77.19 81 HIS A CA 1
ATOM 594 C C . HIS A 1 81 ? 23.441 2.839 -15.011 1.00 77.19 81 HIS A C 1
ATOM 596 O O . HIS A 1 81 ? 24.031 1.773 -15.187 1.00 77.19 81 HIS A O 1
ATOM 602 N N . ARG A 1 82 ? 24.004 4.014 -15.310 1.00 79.81 82 ARG A N 1
ATOM 603 C CA . ARG A 1 82 ? 25.392 4.139 -15.765 1.00 79.81 82 ARG A CA 1
ATOM 604 C C . ARG A 1 82 ? 26.371 3.771 -14.653 1.00 79.81 82 ARG A C 1
ATOM 606 O O . ARG A 1 82 ? 27.343 3.076 -14.935 1.00 79.81 82 ARG A O 1
ATOM 613 N N . ASP A 1 83 ? 26.121 4.221 -13.431 1.00 78.12 83 ASP A N 1
ATOM 614 C CA . ASP A 1 83 ? 26.982 3.949 -12.281 1.00 78.12 83 ASP A CA 1
ATOM 615 C C . ASP A 1 83 ? 26.927 2.466 -11.895 1.00 78.12 83 ASP A C 1
ATOM 617 O O . ASP A 1 83 ? 27.973 1.838 -11.737 1.00 78.12 83 ASP A O 1
ATOM 621 N N . ASN A 1 84 ? 25.745 1.853 -11.935 1.00 72.06 84 ASN A N 1
ATOM 622 C CA . ASN A 1 84 ? 25.586 0.416 -11.712 1.00 72.06 84 ASN A CA 1
ATOM 623 C C . ASN A 1 84 ? 26.307 -0.414 -12.789 1.00 72.06 84 ASN A C 1
ATOM 625 O O . ASN A 1 84 ? 27.048 -1.342 -12.481 1.00 72.06 84 ASN A O 1
ATOM 629 N N . LEU A 1 85 ? 26.236 -0.022 -14.067 1.00 76.69 85 LEU A N 1
ATOM 630 C CA . LEU A 1 85 ? 27.013 -0.674 -15.134 1.00 76.69 85 LEU A CA 1
ATOM 631 C C . LEU A 1 85 ? 28.533 -0.469 -15.022 1.00 76.69 85 LEU A C 1
ATOM 633 O O . LEU A 1 85 ? 29.294 -1.234 -15.624 1.00 76.69 85 LEU A O 1
ATOM 637 N N . ARG A 1 86 ? 28.994 0.568 -14.316 1.00 78.31 86 ARG A N 1
ATOM 638 C CA . ARG A 1 86 ? 30.424 0.830 -14.087 1.00 78.31 86 ARG A CA 1
ATOM 639 C C . ARG A 1 86 ? 30.999 -0.039 -12.976 1.00 78.31 86 ARG A C 1
ATOM 641 O O . ARG A 1 86 ? 32.154 -0.429 -13.093 1.00 78.31 86 ARG A O 1
ATOM 648 N N . GLN A 1 87 ? 30.201 -0.360 -11.961 1.00 76.25 87 GLN A N 1
ATOM 649 C CA . GLN A 1 87 ? 30.620 -1.166 -10.811 1.00 76.25 87 GLN A CA 1
ATOM 650 C C . GLN A 1 87 ? 30.637 -2.680 -11.098 1.00 76.25 87 GLN A C 1
ATOM 652 O O . GLN A 1 87 ? 31.297 -3.437 -10.394 1.00 76.25 87 GLN A O 1
ATOM 657 N N . LEU A 1 88 ? 29.958 -3.136 -12.155 1.00 75.50 88 LEU A N 1
ATOM 658 C CA . LEU A 1 88 ? 29.861 -4.556 -12.504 1.00 75.50 88 LEU A CA 1
ATOM 659 C C . LEU A 1 88 ? 31.041 -5.050 -13.365 1.00 75.50 88 LEU A C 1
ATOM 661 O O . LEU A 1 88 ? 31.446 -4.401 -14.331 1.00 75.50 88 LEU A O 1
ATOM 665 N N . GLY A 1 89 ? 31.530 -6.265 -13.094 1.00 78.94 89 GLY A N 1
ATOM 666 C CA . GLY A 1 89 ? 32.458 -6.984 -13.979 1.00 78.94 89 GLY A CA 1
ATOM 667 C C . GLY A 1 89 ? 31.809 -7.417 -15.307 1.00 78.94 89 GLY A C 1
ATOM 668 O O . GLY A 1 89 ? 30.585 -7.472 -15.434 1.00 78.94 89 GLY A O 1
ATOM 669 N N . THR A 1 90 ? 32.609 -7.766 -16.319 1.00 75.19 90 THR A N 1
ATOM 670 C CA . THR A 1 90 ? 32.150 -8.020 -17.706 1.00 75.19 90 THR A CA 1
ATOM 671 C C . THR A 1 90 ? 31.052 -9.087 -17.812 1.00 75.19 90 THR A C 1
ATOM 673 O O . THR A 1 90 ? 30.079 -8.896 -18.538 1.00 75.19 90 THR A O 1
ATOM 676 N N . ARG A 1 91 ? 31.152 -10.182 -17.043 1.00 75.12 91 ARG A N 1
ATOM 677 C CA . ARG A 1 91 ? 30.121 -11.239 -16.992 1.00 75.12 91 ARG A CA 1
ATOM 678 C C . ARG A 1 91 ? 28.840 -10.788 -16.277 1.00 75.12 91 ARG A C 1
ATOM 680 O O . ARG A 1 91 ? 27.744 -11.133 -16.716 1.00 75.12 91 ARG A O 1
ATOM 687 N N . ALA A 1 92 ? 28.962 -9.972 -15.230 1.00 73.69 92 ALA A N 1
ATOM 688 C CA . ALA A 1 92 ? 27.821 -9.457 -14.476 1.00 73.69 92 ALA A CA 1
ATOM 689 C C . ALA A 1 92 ? 27.009 -8.420 -15.280 1.00 73.69 92 ALA A C 1
ATOM 691 O O . ALA A 1 92 ? 25.781 -8.416 -15.211 1.00 73.69 92 ALA A O 1
ATOM 692 N N . LYS A 1 93 ? 27.651 -7.630 -16.157 1.00 78.56 93 LYS A N 1
ATOM 693 C CA . LYS A 1 93 ? 26.954 -6.715 -17.092 1.00 78.56 93 LYS A CA 1
ATOM 694 C C . LYS A 1 93 ? 26.005 -7.443 -18.047 1.00 78.56 93 LYS A C 1
ATOM 696 O O . LYS A 1 93 ? 24.901 -6.962 -18.309 1.00 78.56 93 LYS A O 1
ATOM 701 N N . VAL A 1 94 ? 26.412 -8.610 -18.554 1.00 79.38 94 VAL A N 1
ATOM 702 C CA . VAL A 1 94 ? 25.568 -9.444 -19.428 1.00 79.38 94 VAL A CA 1
ATOM 703 C C . VAL A 1 94 ? 24.367 -9.986 -18.649 1.00 79.38 94 VAL A C 1
ATOM 705 O O . VAL A 1 94 ? 23.239 -9.918 -19.140 1.00 79.38 94 VAL A O 1
ATOM 708 N N . GLY A 1 95 ? 24.583 -10.452 -17.412 1.00 76.94 95 GLY A N 1
ATOM 709 C CA . GLY A 1 95 ? 23.511 -10.876 -16.504 1.00 76.94 95 GLY A CA 1
ATOM 710 C C . GLY A 1 95 ? 22.508 -9.756 -16.209 1.00 76.94 95 GLY A C 1
ATOM 711 O O . GLY A 1 95 ? 21.298 -9.962 -16.330 1.00 76.94 95 GLY A O 1
ATOM 712 N N . TYR A 1 96 ? 23.012 -8.553 -15.930 1.00 72.94 96 TYR A N 1
ATOM 713 C CA . TYR A 1 96 ? 22.219 -7.349 -15.697 1.00 72.94 96 TYR A CA 1
ATOM 714 C C . TYR A 1 96 ? 21.319 -6.998 -16.891 1.00 72.94 96 TYR A C 1
ATOM 716 O O . TYR A 1 96 ? 20.101 -6.848 -16.743 1.00 72.94 96 TYR A O 1
ATOM 724 N N . LEU A 1 97 ? 21.892 -6.923 -18.098 1.00 77.62 97 LEU A N 1
ATOM 725 C CA . LEU A 1 97 ? 21.133 -6.623 -19.314 1.00 77.62 97 LEU A CA 1
ATOM 726 C C . LEU A 1 97 ? 20.099 -7.714 -19.604 1.00 77.62 97 LEU A C 1
ATOM 728 O O . LEU A 1 97 ? 18.933 -7.395 -19.844 1.00 77.62 97 LEU A O 1
ATOM 732 N N . ARG A 1 98 ? 20.484 -8.993 -19.510 1.00 79.69 98 ARG A N 1
ATOM 733 C CA . ARG A 1 98 ? 19.582 -10.134 -19.726 1.00 79.69 98 ARG A CA 1
ATOM 734 C C . ARG A 1 98 ? 18.378 -10.092 -18.788 1.00 79.69 98 ARG A C 1
ATOM 736 O O . ARG A 1 98 ? 17.247 -10.229 -19.247 1.00 79.69 98 ARG A O 1
ATOM 743 N N . ASN A 1 99 ? 18.597 -9.849 -17.497 1.00 75.62 99 ASN A N 1
ATOM 744 C CA . ASN A 1 99 ? 17.513 -9.710 -16.523 1.00 75.62 99 ASN A CA 1
ATOM 745 C C . ASN A 1 99 ? 16.597 -8.529 -16.872 1.00 75.62 99 ASN A C 1
ATOM 747 O O . ASN A 1 99 ? 15.374 -8.650 -16.803 1.00 75.62 99 ASN A O 1
ATOM 751 N N . LYS A 1 100 ? 17.154 -7.400 -17.321 1.00 74.88 100 LYS A N 1
ATOM 752 C CA . LYS A 1 100 ? 16.364 -6.229 -17.725 1.00 74.88 100 LYS A CA 1
ATOM 753 C C . LYS A 1 100 ? 15.488 -6.510 -18.948 1.00 74.88 100 LYS A C 1
ATOM 755 O O . LYS A 1 100 ? 14.330 -6.089 -18.957 1.00 74.88 100 LYS A O 1
ATOM 760 N N . PHE A 1 101 ? 16.011 -7.242 -19.932 1.00 79.19 101 PHE A N 1
ATOM 761 C CA . PHE A 1 101 ? 15.249 -7.680 -21.103 1.00 79.19 101 PHE A CA 1
ATOM 762 C C . PHE A 1 101 ? 14.187 -8.723 -20.748 1.00 79.19 101 PHE A C 1
ATOM 764 O O . PHE A 1 101 ? 13.070 -8.619 -21.250 1.00 79.19 101 PHE A O 1
ATOM 771 N N . ARG A 1 102 ? 14.472 -9.648 -19.819 1.00 79.88 102 ARG A N 1
ATOM 772 C CA . ARG A 1 102 ? 13.508 -10.657 -19.346 1.00 79.88 102 ARG A CA 1
ATOM 773 C C . ARG A 1 102 ? 12.204 -10.033 -18.838 1.00 79.88 102 ARG A C 1
ATOM 775 O O . ARG A 1 102 ? 11.133 -10.525 -19.159 1.00 79.88 102 ARG A O 1
ATOM 782 N N . TYR A 1 103 ? 12.289 -8.927 -18.097 1.00 71.88 103 TYR A N 1
ATOM 783 C CA . TYR A 1 103 ? 11.118 -8.238 -17.531 1.00 71.88 103 TYR A CA 1
ATOM 784 C C . TYR A 1 103 ? 10.589 -7.078 -18.390 1.00 71.88 103 TYR A C 1
ATOM 786 O O . TYR A 1 103 ? 9.659 -6.371 -17.986 1.00 71.88 103 TYR A O 1
ATOM 794 N N . ALA A 1 104 ? 11.189 -6.811 -19.552 1.00 76.81 104 ALA A N 1
ATOM 795 C CA . ALA A 1 104 ? 10.751 -5.724 -20.423 1.00 76.81 104 ALA A CA 1
ATOM 796 C C . ALA A 1 104 ? 9.316 -5.923 -20.960 1.00 76.81 104 ALA A C 1
ATOM 798 O O . ALA A 1 104 ? 8.551 -4.953 -20.896 1.00 76.81 104 ALA A O 1
ATOM 799 N N . PRO A 1 105 ? 8.899 -7.129 -21.408 1.00 78.12 105 PRO A N 1
ATOM 800 C CA . PRO A 1 105 ? 7.536 -7.365 -21.887 1.00 78.12 105 PRO A CA 1
ATOM 801 C C . PRO A 1 105 ? 6.473 -7.073 -20.822 1.00 78.12 105 PRO A C 1
ATOM 803 O O . PRO A 1 105 ? 5.527 -6.329 -21.089 1.00 78.12 105 PRO A O 1
ATOM 806 N N . ASP A 1 106 ? 6.668 -7.547 -19.588 1.00 73.50 106 ASP A N 1
ATOM 807 C CA . ASP A 1 106 ? 5.730 -7.303 -18.484 1.00 73.50 106 ASP A CA 1
ATOM 808 C C . ASP A 1 106 ? 5.607 -5.814 -18.155 1.00 73.50 106 ASP A C 1
ATOM 810 O O . ASP A 1 106 ? 4.499 -5.290 -17.995 1.00 73.50 106 ASP A O 1
ATOM 814 N N . LYS A 1 107 ? 6.731 -5.085 -18.146 1.00 73.75 107 LYS A N 1
ATOM 815 C CA . LYS A 1 107 ? 6.737 -3.626 -17.945 1.00 73.75 107 LYS A CA 1
ATOM 816 C C . LYS A 1 107 ? 5.989 -2.884 -19.055 1.00 73.75 107 LYS A C 1
ATOM 818 O O . LYS A 1 107 ? 5.340 -1.870 -18.778 1.00 73.75 107 LYS A O 1
ATOM 823 N N . ILE A 1 108 ? 6.086 -3.348 -20.301 1.00 79.56 108 ILE A N 1
ATOM 824 C CA . ILE A 1 108 ? 5.358 -2.771 -21.441 1.00 79.56 108 ILE A CA 1
ATOM 825 C C . ILE A 1 108 ? 3.862 -3.065 -21.306 1.00 79.56 108 ILE A C 1
ATOM 827 O O . ILE A 1 108 ? 3.060 -2.131 -21.387 1.00 79.56 108 ILE A O 1
ATOM 831 N N . LYS A 1 109 ? 3.490 -4.314 -21.001 1.00 78.75 109 LYS A N 1
ATOM 832 C CA . LYS A 1 109 ? 2.103 -4.734 -20.752 1.00 78.75 109 LYS A CA 1
ATOM 833 C C . LYS A 1 109 ? 1.436 -3.865 -19.685 1.00 78.75 109 LYS A C 1
ATOM 835 O O . LYS A 1 109 ? 0.391 -3.278 -19.950 1.00 78.75 109 LYS A O 1
ATOM 840 N N . HIS A 1 110 ? 2.071 -3.681 -18.527 1.00 71.50 110 HIS A N 1
ATOM 841 C CA . HIS A 1 110 ? 1.525 -2.859 -17.435 1.00 71.50 110 HIS A CA 1
ATOM 842 C C . HIS A 1 110 ? 1.398 -1.379 -17.830 1.00 71.50 110 HIS A C 1
ATOM 844 O O . HIS A 1 110 ? 0.467 -0.678 -17.427 1.00 71.50 110 HIS A O 1
ATOM 850 N N . ARG A 1 111 ? 2.307 -0.867 -18.671 1.00 78.00 111 ARG A N 1
ATOM 851 C CA . ARG A 1 111 ? 2.222 0.508 -19.184 1.00 78.00 111 ARG A CA 1
ATOM 852 C C . ARG A 1 111 ? 1.027 0.693 -20.119 1.00 78.00 111 ARG A C 1
ATOM 854 O O . ARG A 1 111 ? 0.333 1.707 -20.007 1.00 78.00 111 ARG A O 1
ATOM 861 N N . LEU A 1 112 ? 0.798 -0.259 -21.021 1.00 81.00 112 LEU A N 1
ATOM 862 C CA . LEU A 1 112 ? -0.355 -0.267 -21.924 1.00 81.00 112 LEU A CA 1
ATOM 863 C C . LEU A 1 112 ? -1.659 -0.415 -21.136 1.00 81.00 112 LEU A C 1
ATOM 865 O O . LEU A 1 112 ? -2.576 0.380 -21.331 1.00 81.00 112 LEU A O 1
ATOM 869 N N . TYR A 1 113 ? -1.688 -1.335 -20.172 1.00 79.00 113 TYR A N 1
ATOM 870 C CA . TYR A 1 113 ? -2.810 -1.547 -19.262 1.00 79.00 113 TYR A CA 1
ATOM 871 C C . TYR A 1 113 ? -3.224 -0.254 -18.554 1.00 79.00 113 TYR A C 1
ATOM 873 O O . TYR A 1 113 ? -4.373 0.173 -18.648 1.00 79.00 113 TYR A O 1
ATOM 881 N N . ARG A 1 114 ? -2.276 0.442 -17.911 1.00 77.12 114 ARG A N 1
ATOM 882 C CA . ARG A 1 114 ? -2.566 1.708 -17.215 1.00 77.12 114 ARG A CA 1
ATOM 883 C C . ARG A 1 114 ? -3.081 2.797 -18.148 1.00 77.12 114 ARG A C 1
ATOM 885 O O . ARG A 1 114 ? -3.885 3.625 -17.722 1.00 77.12 114 ARG A O 1
ATOM 892 N N . ARG A 1 115 ? -2.599 2.846 -19.395 1.00 82.06 115 ARG A N 1
ATOM 893 C CA . ARG A 1 115 ? -3.115 3.791 -20.397 1.00 82.06 115 ARG A CA 1
ATOM 894 C C . ARG A 1 115 ? -4.557 3.454 -20.759 1.00 82.06 115 ARG A C 1
ATOM 896 O O . ARG A 1 115 ? -5.396 4.346 -20.690 1.00 82.06 115 ARG A O 1
ATOM 903 N N . ALA A 1 116 ? -4.842 2.189 -21.065 1.00 83.56 116 ALA A N 1
ATOM 904 C CA . ALA A 1 116 ? -6.191 1.724 -21.366 1.00 83.56 116 ALA A CA 1
ATOM 905 C C . ALA A 1 116 ? -7.147 2.006 -20.197 1.00 83.56 116 ALA A C 1
ATOM 907 O O . ALA A 1 116 ? -8.149 2.688 -20.389 1.00 83.56 116 ALA A O 1
ATOM 908 N N . TYR A 1 117 ? -6.789 1.615 -18.970 1.00 80.69 117 TYR A N 1
ATOM 909 C CA . TYR A 1 117 ? -7.569 1.898 -17.760 1.00 80.69 117 TYR A CA 1
ATOM 910 C C . TYR A 1 117 ? -7.931 3.387 -17.622 1.00 80.69 117 TYR A C 1
ATOM 912 O O . TYR A 1 117 ? -9.093 3.731 -17.412 1.00 80.69 117 TYR A O 1
ATOM 920 N N . LYS A 1 118 ? -6.955 4.293 -17.793 1.00 80.62 118 LYS A N 1
ATOM 921 C CA . LYS A 1 118 ? -7.195 5.746 -17.712 1.00 80.62 118 LYS A CA 1
ATOM 922 C C . LYS A 1 118 ? -8.159 6.247 -18.787 1.00 80.62 118 LYS A C 1
ATOM 924 O O . LYS A 1 118 ? -8.938 7.154 -18.506 1.00 80.62 118 LYS A O 1
ATOM 929 N N . ILE A 1 119 ? -8.105 5.683 -19.993 1.00 85.38 119 ILE A N 1
ATOM 930 C CA . ILE A 1 119 ? -9.028 6.024 -21.083 1.00 85.38 119 ILE A CA 1
ATOM 931 C C . ILE A 1 119 ? -10.443 5.562 -20.728 1.00 85.38 119 ILE A C 1
ATOM 933 O O . ILE A 1 119 ? -11.354 6.382 -20.748 1.00 85.38 119 ILE A O 1
ATOM 937 N N . TYR A 1 120 ? -10.624 4.301 -20.323 1.00 82.94 120 TYR A N 1
ATOM 938 C CA . TYR A 1 120 ? -11.936 3.771 -19.926 1.00 82.94 120 TYR A CA 1
ATOM 939 C C . TYR A 1 120 ? -12.554 4.571 -18.775 1.00 82.94 120 TYR A C 1
ATOM 941 O O . TYR A 1 120 ? -13.713 4.970 -18.867 1.00 82.94 120 TYR A O 1
ATOM 949 N N . LYS A 1 121 ? -11.754 4.906 -17.751 1.00 80.88 121 LYS A N 1
ATOM 950 C CA . LYS A 1 121 ? -12.187 5.760 -16.636 1.00 80.88 121 LYS A CA 1
ATOM 951 C C . LYS A 1 121 ? -12.607 7.159 -17.106 1.00 80.88 121 LYS A C 1
ATOM 953 O O . LYS A 1 121 ? -13.595 7.684 -16.611 1.00 80.88 121 LYS A O 1
ATOM 958 N N . ARG A 1 122 ? -11.881 7.766 -18.055 1.00 85.25 122 ARG A N 1
ATOM 959 C CA . ARG A 1 122 ? -12.197 9.107 -18.584 1.00 85.25 122 ARG A CA 1
ATOM 960 C C .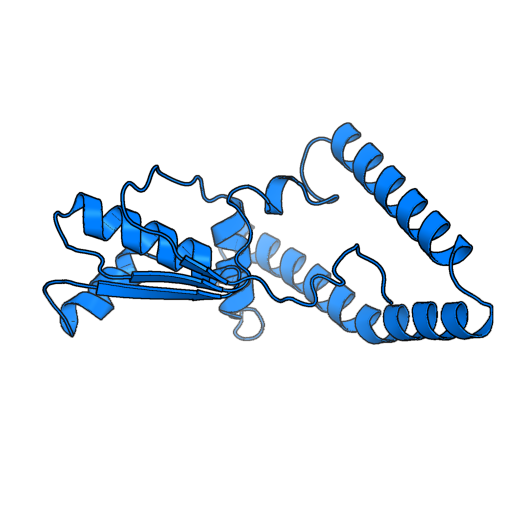 ARG A 1 122 ? -13.464 9.120 -19.439 1.00 85.25 122 ARG A C 1
ATOM 962 O O . ARG A 1 122 ? -14.207 10.087 -19.389 1.00 85.25 122 ARG A O 1
ATOM 969 N N . VAL A 1 123 ? -13.687 8.072 -20.227 1.00 88.69 123 VAL A N 1
ATOM 970 C CA . VAL A 1 123 ? -14.845 7.956 -21.132 1.00 88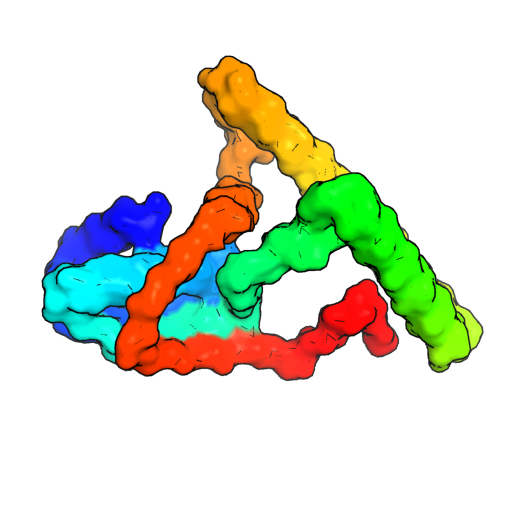.69 123 VAL A CA 1
ATOM 971 C C . VAL A 1 123 ? -16.082 7.407 -20.396 1.00 88.69 123 VAL A C 1
ATOM 973 O O . VAL A 1 123 ? -17.148 7.294 -20.988 1.00 88.69 123 VAL A O 1
ATOM 976 N N . GLY A 1 124 ? -15.965 7.058 -19.108 1.00 82.62 124 GLY A N 1
ATOM 977 C CA . GLY A 1 124 ? -17.078 6.550 -18.299 1.00 82.62 124 GLY A CA 1
ATOM 978 C C . GLY A 1 124 ? -17.584 5.171 -18.732 1.00 82.62 124 GLY A C 1
ATOM 979 O O . GLY A 1 124 ? -18.701 4.791 -18.395 1.00 82.62 124 GLY A O 1
ATOM 980 N N . ARG A 1 125 ? -16.788 4.412 -19.498 1.00 82.62 125 ARG A N 1
ATOM 981 C CA . ARG A 1 125 ? -17.173 3.076 -19.970 1.00 82.62 125 ARG A CA 1
ATOM 982 C C . ARG A 1 125 ? -16.833 2.005 -18.933 1.00 82.62 125 ARG A C 1
ATOM 984 O O . ARG A 1 125 ? -15.792 2.109 -18.279 1.00 82.62 125 ARG A O 1
ATOM 991 N N . PRO A 1 126 ? -17.646 0.938 -18.825 1.00 82.19 126 PRO A N 1
ATOM 992 C CA . PRO A 1 126 ? -17.329 -0.183 -17.953 1.00 82.19 126 PRO A CA 1
ATOM 993 C C . PRO A 1 126 ? -16.005 -0.827 -18.374 1.00 82.19 126 PRO A C 1
ATOM 995 O O . PRO A 1 126 ? -15.729 -1.011 -19.562 1.00 82.19 126 PRO A O 1
ATOM 998 N N . LEU A 1 127 ? -15.176 -1.167 -17.386 1.00 82.06 127 LEU A N 1
ATOM 999 C CA . LEU A 1 127 ? -13.906 -1.847 -17.627 1.00 82.06 127 LEU A CA 1
ATOM 1000 C C . LEU A 1 127 ? -14.176 -3.264 -18.161 1.00 82.06 127 LEU A C 1
ATOM 1002 O O . LEU A 1 127 ? -14.891 -4.024 -17.498 1.00 82.06 127 LEU A O 1
ATOM 1006 N N . PRO A 1 128 ? -13.610 -3.653 -19.318 1.00 83.44 128 PRO A N 1
ATOM 1007 C CA . PRO A 1 128 ? -13.705 -5.023 -19.807 1.00 83.44 128 PRO A CA 1
ATOM 1008 C C . PRO A 1 128 ? -13.042 -5.991 -18.810 1.00 83.44 128 PRO A C 1
ATOM 1010 O O . PRO A 1 128 ? -12.127 -5.574 -18.098 1.00 83.44 128 PRO A O 1
ATOM 1013 N N . PRO A 1 129 ? -13.443 -7.277 -18.756 1.00 82.31 129 PRO A N 1
ATOM 1014 C CA . PRO A 1 129 ? -12.939 -8.241 -17.768 1.00 82.31 129 PRO A CA 1
ATOM 1015 C C . PRO A 1 129 ? -11.409 -8.330 -17.701 1.00 82.31 129 PRO A C 1
ATOM 1017 O O . PRO A 1 129 ? -10.838 -8.362 -16.617 1.00 82.31 129 PRO A O 1
ATOM 1020 N N . VAL A 1 130 ? -10.734 -8.246 -18.852 1.00 79.62 130 VAL A N 1
ATOM 1021 C CA . VAL A 1 130 ? -9.262 -8.235 -18.944 1.00 79.62 130 VAL A CA 1
ATOM 1022 C C . VAL A 1 130 ? -8.608 -7.031 -18.240 1.00 79.62 130 VAL A C 1
ATOM 1024 O O . VAL A 1 130 ? -7.428 -7.078 -17.910 1.00 79.62 130 VAL A O 1
ATOM 1027 N N . LEU A 1 131 ? -9.368 -5.955 -17.999 1.00 74.62 131 LEU A N 1
ATOM 1028 C CA . LEU A 1 131 ? -8.959 -4.743 -17.280 1.00 74.62 131 LEU A CA 1
ATOM 1029 C C . LEU A 1 131 ? -9.541 -4.648 -15.856 1.00 74.62 131 LEU A C 1
ATOM 1031 O O . LEU A 1 131 ? -9.404 -3.609 -15.206 1.00 74.62 131 LEU A O 1
ATOM 1035 N N . LYS A 1 132 ? -10.181 -5.706 -15.345 1.00 76.25 132 LYS A N 1
ATOM 1036 C CA . LYS A 1 132 ? -10.652 -5.791 -13.952 1.00 76.25 132 LYS A CA 1
ATOM 1037 C C . LYS A 1 132 ? -9.623 -6.483 -13.053 1.00 76.25 132 LYS A C 1
ATOM 1039 O O . LYS A 1 132 ? -9.955 -7.371 -12.277 1.00 76.25 132 LYS A O 1
ATOM 1044 N N . ILE A 1 133 ? -8.357 -6.085 -13.156 1.00 76.56 133 ILE A N 1
ATOM 1045 C CA . ILE A 1 133 ? -7.300 -6.606 -12.282 1.00 76.56 133 ILE A CA 1
ATOM 1046 C C . ILE A 1 133 ? -7.325 -5.811 -10.975 1.00 76.56 133 ILE A C 1
ATOM 1048 O O . ILE A 1 133 ? -6.949 -4.636 -10.954 1.00 76.56 133 ILE A O 1
ATOM 1052 N N . ILE A 1 134 ? -7.776 -6.462 -9.898 1.00 71.56 134 ILE A N 1
ATOM 1053 C CA . ILE A 1 134 ? -7.960 -5.861 -8.564 1.00 71.56 134 ILE A CA 1
ATOM 1054 C C . ILE A 1 134 ? -6.682 -5.159 -8.094 1.00 71.56 134 ILE A C 1
ATOM 1056 O O . ILE A 1 134 ? -6.737 -4.027 -7.620 1.00 71.56 134 ILE A O 1
ATOM 1060 N N . GLU A 1 135 ? -5.523 -5.785 -8.295 1.00 70.06 135 GLU A N 1
ATOM 1061 C CA . GLU A 1 135 ? -4.229 -5.227 -7.897 1.00 70.06 135 GLU A CA 1
ATOM 1062 C C . GLU A 1 135 ? -3.918 -3.888 -8.587 1.00 70.06 135 GLU A C 1
ATOM 1064 O O . GLU A 1 135 ? -3.534 -2.925 -7.926 1.00 70.06 135 GLU A O 1
ATOM 1069 N N . GLU A 1 136 ? -4.147 -3.767 -9.898 1.00 72.06 136 GLU A N 1
ATOM 1070 C CA . GLU A 1 136 ? -3.900 -2.517 -10.635 1.00 72.06 136 GLU A CA 1
ATOM 1071 C C . GLU A 1 136 ? -4.926 -1.424 -10.295 1.00 72.06 136 GLU A C 1
ATOM 1073 O O . GLU A 1 136 ? -4.589 -0.231 -10.277 1.00 72.06 136 GLU A O 1
ATOM 1078 N N . ILE A 1 137 ? -6.170 -1.811 -9.991 1.00 75.44 137 ILE A N 1
ATOM 1079 C CA . ILE A 1 137 ? -7.205 -0.887 -9.506 1.00 75.44 137 ILE A CA 1
ATOM 1080 C C . ILE A 1 137 ? -6.791 -0.334 -8.139 1.00 75.44 137 ILE A C 1
ATOM 1082 O O . ILE A 1 137 ? -6.757 0.887 -7.967 1.00 75.44 137 ILE A O 1
ATOM 1086 N N . ASN A 1 138 ? -6.378 -1.204 -7.216 1.00 76.44 138 ASN A N 1
ATOM 1087 C CA . ASN A 1 138 ? -5.889 -0.830 -5.888 1.00 76.44 138 ASN A CA 1
ATOM 1088 C C . ASN A 1 138 ? -4.640 0.053 -5.983 1.00 76.44 138 ASN A C 1
ATOM 1090 O O . ASN A 1 138 ? -4.616 1.152 -5.431 1.00 76.44 138 ASN A O 1
ATOM 1094 N N . CYS A 1 139 ? -3.642 -0.356 -6.768 1.00 73.00 139 CYS A N 1
ATOM 1095 C CA . CYS A 1 139 ? -2.432 0.428 -7.016 1.00 73.00 139 CYS A CA 1
ATOM 1096 C C . CYS A 1 139 ? -2.724 1.791 -7.640 1.00 73.00 139 CYS A C 1
ATOM 1098 O O . CYS A 1 139 ? -1.929 2.715 -7.488 1.00 73.00 139 CYS A O 1
ATOM 1100 N N . THR A 1 140 ? -3.814 1.936 -8.391 1.00 74.44 140 THR A N 1
ATOM 1101 C CA . THR A 1 140 ? -4.205 3.230 -8.948 1.00 74.44 140 THR A CA 1
ATOM 1102 C C . THR A 1 140 ? -4.979 4.073 -7.942 1.00 74.44 140 THR A C 1
ATOM 1104 O O . THR A 1 140 ? -4.705 5.265 -7.859 1.00 74.44 140 THR A O 1
ATOM 1107 N N . ALA A 1 141 ? -5.875 3.480 -7.151 1.00 76.31 141 ALA A N 1
ATOM 1108 C CA . ALA A 1 141 ? -6.613 4.176 -6.096 1.00 76.31 141 ALA A CA 1
ATOM 1109 C C . ALA A 1 141 ? -5.679 4.739 -5.011 1.00 76.31 141 ALA A C 1
ATOM 1111 O O . ALA A 1 141 ? -5.832 5.880 -4.588 1.00 76.31 141 ALA A O 1
ATOM 1112 N N . VA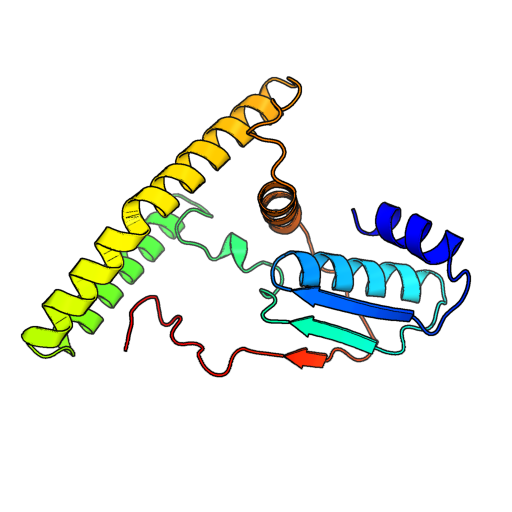L A 1 142 ? -4.649 3.979 -4.632 1.00 79.12 142 VAL A N 1
ATOM 1113 C CA . VAL A 1 142 ? -3.667 4.379 -3.613 1.00 79.12 142 VAL A CA 1
ATOM 1114 C C . VAL A 1 142 ? -2.789 5.564 -4.054 1.00 79.12 142 VAL A C 1
ATOM 1116 O O . VAL A 1 142 ? -2.226 6.259 -3.213 1.00 79.12 142 VAL A O 1
ATOM 1119 N N . LYS A 1 143 ? -2.671 5.863 -5.356 1.00 76.75 143 LYS A N 1
ATOM 1120 C CA . LYS A 1 143 ? -1.823 6.981 -5.833 1.00 76.75 143 LYS A CA 1
ATOM 1121 C C . LYS A 1 143 ? -2.300 8.346 -5.368 1.00 76.75 143 LYS A C 1
ATOM 1123 O O . LYS A 1 143 ? -1.470 9.214 -5.094 1.00 76.75 143 LYS A O 1
ATOM 1128 N N . ASP A 1 144 ? -3.613 8.511 -5.330 1.00 76.31 144 ASP A N 1
ATOM 1129 C CA . ASP A 1 144 ? -4.261 9.780 -5.017 1.00 76.31 144 ASP A CA 1
ATOM 1130 C C . ASP A 1 144 ? -4.664 9.855 -3.537 1.00 76.31 144 ASP A C 1
ATOM 1132 O O . ASP A 1 144 ? -5.115 10.898 -3.072 1.00 76.31 144 ASP A O 1
ATOM 1136 N N . TYR A 1 145 ? -4.457 8.768 -2.787 1.00 82.75 145 TYR A N 1
ATOM 1137 C CA . TYR A 1 145 ? -4.726 8.707 -1.359 1.00 82.75 145 TYR A CA 1
ATOM 1138 C C . TYR A 1 145 ? -3.836 9.688 -0.579 1.00 82.75 145 TYR A C 1
ATOM 1140 O O . TYR A 1 145 ? -2.627 9.805 -0.821 1.00 82.75 145 TYR A O 1
ATOM 1148 N N . VAL A 1 146 ? -4.455 10.390 0.368 1.00 83.75 146 VAL A N 1
ATOM 1149 C CA . VAL A 1 146 ? -3.795 11.282 1.322 1.00 83.75 146 VAL A CA 1
ATOM 1150 C C . VAL A 1 146 ? -3.935 10.633 2.698 1.00 83.75 146 VAL A C 1
ATOM 1152 O O . VAL A 1 146 ? -5.063 10.420 3.134 1.00 83.75 146 VAL A O 1
ATOM 1155 N N . PRO A 1 147 ? -2.821 10.274 3.354 1.00 84.06 147 PRO A N 1
ATOM 1156 C CA . PRO A 1 147 ? -2.861 9.570 4.625 1.00 84.06 147 PRO A CA 1
ATOM 1157 C C . PRO A 1 147 ? -3.377 10.480 5.737 1.00 84.06 147 PRO A C 1
ATOM 1159 O O . PRO A 1 147 ? -3.048 11.666 5.784 1.00 84.06 147 PRO A O 1
ATOM 1162 N N . GLN A 1 148 ? -4.135 9.889 6.652 1.00 85.56 148 GLN A N 1
ATOM 1163 C CA . GLN A 1 148 ? -4.512 10.504 7.921 1.00 85.56 148 GLN A CA 1
ATOM 1164 C C . GLN A 1 148 ? -3.509 10.123 9.017 1.00 85.56 148 GLN A C 1
ATOM 1166 O O . GLN A 1 148 ? -2.737 9.173 8.863 1.00 85.56 148 GLN A O 1
ATOM 1171 N N . THR A 1 149 ? -3.512 10.862 10.125 1.00 87.94 149 THR A N 1
ATOM 1172 C CA . THR A 1 149 ? -2.711 10.508 11.302 1.00 87.94 149 THR A CA 1
ATOM 1173 C C . THR A 1 149 ? -3.334 9.307 12.002 1.00 87.94 149 THR A C 1
ATOM 1175 O O . THR A 1 149 ? -4.529 9.303 12.283 1.00 87.94 149 THR A O 1
ATOM 1178 N N . TYR A 1 150 ? -2.509 8.313 12.318 1.00 91.00 150 TYR A N 1
ATOM 1179 C CA . TYR A 1 150 ? -2.899 7.137 13.085 1.00 91.00 150 TYR A CA 1
ATOM 1180 C C . TYR A 1 150 ? -2.094 7.101 14.384 1.00 91.00 150 TYR A C 1
ATOM 1182 O O . TYR A 1 150 ? -0.867 7.174 14.342 1.00 91.00 150 TYR A O 1
ATOM 1190 N N . SER A 1 151 ? -2.777 7.035 15.527 1.00 88.38 151 SER A N 1
ATOM 1191 C CA . SER A 1 151 ? -2.157 7.052 16.859 1.00 88.38 151 SER A CA 1
ATOM 1192 C C . SER A 1 151 ? -1.829 5.660 17.410 1.00 88.38 151 SER A C 1
ATOM 1194 O O . SER A 1 151 ? -1.188 5.565 18.453 1.00 88.38 151 SER A O 1
ATOM 1196 N N . GLY A 1 152 ? -2.274 4.591 16.742 1.00 90.31 152 GLY A N 1
ATOM 1197 C CA . GLY A 1 152 ? -2.017 3.214 17.158 1.00 90.31 152 GLY A CA 1
ATOM 1198 C C . GLY A 1 152 ? -0.651 2.684 16.718 1.00 90.31 152 GLY A C 1
ATOM 1199 O O . GLY A 1 152 ? 0.090 3.320 15.965 1.00 90.31 152 GLY A O 1
ATOM 1200 N N . ASN A 1 153 ? -0.331 1.472 17.169 1.00 91.75 153 ASN A N 1
ATOM 1201 C CA . ASN A 1 153 ? 0.927 0.813 16.836 1.00 91.75 153 ASN A CA 1
ATOM 1202 C C . ASN A 1 153 ? 0.911 0.265 15.405 1.00 91.75 153 ASN A C 1
ATOM 1204 O O . ASN A 1 153 ? -0.035 -0.401 14.985 1.00 91.75 153 ASN A O 1
ATOM 1208 N N . VAL A 1 154 ? 2.001 0.500 14.674 1.00 93.81 154 VAL A N 1
ATOM 1209 C CA . VAL A 1 154 ? 2.198 0.001 13.309 1.00 93.81 154 VAL A CA 1
ATOM 1210 C C . VAL A 1 154 ? 3.442 -0.872 13.268 1.00 93.81 154 VAL A C 1
ATOM 1212 O O . VAL A 1 154 ? 4.533 -0.423 13.615 1.00 93.81 154 VAL A O 1
ATOM 1215 N N . MET A 1 155 ? 3.290 -2.108 12.802 1.00 94.94 155 MET A N 1
ATOM 1216 C CA . MET A 1 155 ? 4.398 -3.032 12.596 1.00 94.94 155 MET A CA 1
ATOM 1217 C C . MET A 1 155 ? 4.770 -3.065 11.116 1.00 94.94 155 MET A C 1
ATOM 1219 O O . MET A 1 155 ? 3.992 -3.517 10.276 1.00 94.94 155 MET A O 1
ATOM 1223 N N . LEU A 1 156 ? 5.963 -2.567 10.792 1.00 91.94 156 LEU A N 1
ATOM 1224 C CA . LEU A 1 156 ? 6.479 -2.534 9.427 1.00 91.94 156 LEU A CA 1
ATOM 1225 C C . LEU A 1 156 ? 7.429 -3.710 9.191 1.00 91.94 156 LEU A C 1
ATOM 1227 O O . LEU A 1 156 ? 8.488 -3.798 9.807 1.00 91.94 156 LEU A O 1
ATOM 1231 N N . PHE A 1 157 ? 7.069 -4.572 8.247 1.00 90.81 157 PHE A N 1
ATOM 1232 C CA . PHE A 1 157 ? 7.919 -5.643 7.748 1.00 90.81 157 PHE A CA 1
ATOM 1233 C C . PHE A 1 157 ? 8.487 -5.230 6.397 1.00 90.81 157 PHE A C 1
ATOM 1235 O O . PHE A 1 157 ? 7.746 -5.038 5.431 1.00 90.81 157 PHE A O 1
ATOM 1242 N N . LEU A 1 158 ? 9.806 -5.105 6.324 1.00 86.44 158 LEU A N 1
ATOM 1243 C CA . LEU A 1 158 ? 10.523 -4.831 5.085 1.00 86.44 158 LEU A CA 1
ATOM 1244 C C . LEU A 1 158 ? 11.204 -6.110 4.617 1.00 86.44 158 LEU A C 1
ATOM 1246 O O . LEU A 1 158 ? 11.758 -6.854 5.427 1.00 86.44 158 LEU A O 1
ATOM 1250 N N . ALA A 1 159 ? 11.166 -6.367 3.311 1.00 82.19 159 ALA A N 1
ATOM 1251 C CA . ALA A 1 159 ? 11.988 -7.423 2.744 1.00 82.19 159 ALA A CA 1
ATOM 1252 C C . ALA A 1 159 ? 13.466 -7.083 3.001 1.00 82.19 159 ALA A C 1
ATOM 1254 O O . ALA A 1 159 ? 13.907 -5.975 2.701 1.00 82.19 159 ALA A O 1
ATOM 1255 N N . SER A 1 160 ? 14.225 -8.026 3.566 1.00 71.38 160 SER A N 1
ATOM 1256 C CA . SER A 1 160 ? 15.669 -7.869 3.794 1.00 71.38 160 SER A CA 1
ATO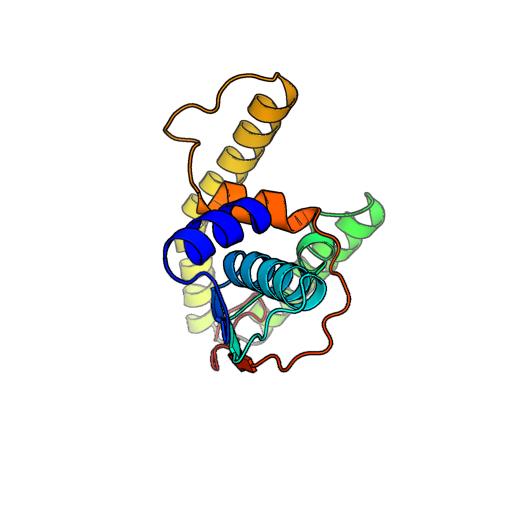M 1257 C C . SER A 1 160 ? 16.426 -7.695 2.479 1.00 71.38 160 SER A C 1
ATOM 1259 O O . SER A 1 160 ? 17.383 -6.930 2.404 1.00 71.38 160 SER A O 1
ATOM 1261 N N . ASP A 1 161 ? 15.916 -8.322 1.418 1.00 59.62 161 ASP A N 1
ATOM 1262 C CA . ASP A 1 161 ? 16.348 -8.097 0.046 1.00 59.62 161 ASP A CA 1
ATOM 1263 C C . ASP A 1 161 ? 15.657 -6.858 -0.530 1.00 59.62 161 ASP A C 1
ATOM 1265 O O . ASP A 1 161 ? 14.965 -6.907 -1.549 1.00 59.62 161 ASP A O 1
ATOM 1269 N N . LEU A 1 162 ? 15.897 -5.697 0.076 1.00 49.84 162 LEU A N 1
ATOM 1270 C CA . LEU A 1 162 ? 15.758 -4.420 -0.622 1.00 49.84 162 LEU A CA 1
ATOM 1271 C C . LEU A 1 162 ? 16.916 -4.262 -1.626 1.00 49.84 162 LEU A C 1
ATOM 1273 O O . LEU A 1 162 ? 17.543 -3.213 -1.717 1.00 49.84 162 LEU A O 1
ATOM 1277 N N . THR A 1 163 ? 17.145 -5.259 -2.487 1.00 43.88 163 THR A N 1
ATOM 1278 C CA . THR A 1 163 ? 17.901 -5.102 -3.748 1.00 43.88 163 THR A CA 1
ATOM 1279 C C . THR A 1 163 ? 17.062 -4.348 -4.785 1.00 43.88 163 THR A C 1
ATOM 1281 O O . THR A 1 163 ? 17.096 -4.590 -5.990 1.00 43.88 163 THR A O 1
ATOM 1284 N N . ALA A 1 164 ? 16.268 -3.397 -4.301 1.00 43.09 164 ALA A N 1
ATOM 1285 C CA . ALA A 1 164 ? 15.566 -2.417 -5.090 1.00 43.09 164 ALA A CA 1
ATOM 1286 C C . ALA A 1 164 ? 16.351 -1.104 -5.082 1.00 43.09 164 ALA A C 1
ATOM 1288 O O . ALA A 1 164 ? 15.756 -0.035 -4.986 1.00 43.09 164 ALA A O 1
ATOM 1289 N N . ASP A 1 165 ? 17.665 -1.159 -5.304 1.00 45.03 165 ASP A N 1
ATOM 1290 C CA . ASP A 1 165 ? 18.422 0.024 -5.725 1.00 45.03 165 ASP A CA 1
ATOM 1291 C C . ASP A 1 165 ? 18.219 0.267 -7.238 1.00 45.03 165 ASP A C 1
ATOM 1293 O O . ASP A 1 165 ? 19.130 0.546 -8.001 1.00 45.03 165 ASP A O 1
ATOM 1297 N N . TYR A 1 166 ? 16.997 0.022 -7.737 1.00 42.03 166 TYR A N 1
ATOM 1298 C CA . TYR A 1 166 ? 16.614 -0.107 -9.156 1.00 42.03 166 TYR A CA 1
ATOM 1299 C C . TYR A 1 166 ? 17.447 -1.062 -10.037 1.00 42.03 166 TYR A C 1
ATOM 1301 O O . TYR A 1 166 ? 17.053 -1.297 -11.185 1.00 42.03 166 TYR A O 1
ATOM 1309 N N . ASP A 1 167 ? 18.528 -1.626 -9.517 1.00 46.91 167 ASP A N 1
ATOM 1310 C CA . ASP A 1 167 ? 19.597 -2.315 -10.210 1.00 46.91 167 ASP A CA 1
ATOM 1311 C C . ASP A 1 167 ? 20.188 -3.373 -9.263 1.00 46.91 167 ASP A C 1
ATOM 1313 O O . ASP A 1 167 ? 20.433 -3.128 -8.090 1.00 46.91 167 ASP A O 1
ATOM 1317 N N . LEU A 1 168 ? 20.297 -4.576 -9.812 1.00 37.19 168 LEU A N 1
ATOM 1318 C CA . LEU A 1 168 ? 20.691 -5.854 -9.216 1.00 37.19 168 LEU A CA 1
ATOM 1319 C C . LEU A 1 168 ? 21.940 -5.843 -8.307 1.00 37.19 168 LEU A C 1
ATOM 1321 O O . LEU A 1 168 ? 22.826 -5.012 -8.486 1.00 37.19 168 LEU A O 1
ATOM 1325 N N . HIS A 1 169 ? 22.068 -6.894 -7.481 1.00 36.56 169 HIS A N 1
ATOM 1326 C CA . HIS A 1 169 ? 23.367 -7.556 -7.279 1.00 36.56 169 HIS A CA 1
ATOM 1327 C C . HIS A 1 169 ? 23.857 -8.198 -8.588 1.00 36.56 169 HIS A C 1
ATOM 1329 O O . HIS A 1 169 ? 23.099 -9.014 -9.169 1.00 36.56 169 HIS A O 1
#

Secondary structure (DSSP, 8-state):
-HHHHHHHHHHH--SS-EEEEEETHHHHHHHHHHHHHHHTT--EEEEEEESPPPTTHHHHSTTSS-HHHHHHHHHHHHHHHHHHHHHS-HHHHHHHHHHHHHTHHHHHHHHHHHHHHHHHHHHTPPPPGGG--HHHHHHHHTTS--PPP--S-EEEE--S----SSS--

pLDDT: mean 81.55, std 12.46, range [36.56, 97.19]

Radius of gyration: 19.67 Å; chains: 1; bounding box: 53×31×41 Å

Sequence (169 aa):
MATHYIAEVRDLQPEGPYLIGGRSSGGTIAFEMACQLSAAGQEVGLLALLDTYPAGYFKLLPGSGTLGQRASRYAKKLSSHRDNLRQLGTRAKVGYLRNKFRYAPDKIKHRLYRRAYKIYKRVGRPLPPVLKIIEEINCTAVKDYVPQTYSGNVMLFLASDLTADYDLH